Protein AF-A0A257VV46-F1 (afdb_monomer_lite)

pLDDT: mean 80.27, std 19.88, range [32.69, 97.44]

Foldseek 3Di:
DDDPPPPDDPDDDPQCDPVCVVVLQVVLQVVLCVLQVNNLAGEDEDPDPPQLQLLVLDSYQYFYFDPDDDSVLSVLLRSLSSLLSSLNSHPPDPVVLVVPQDPDPLSNLLSSLVVSVVSVLVSCVVPVVNVSSNVSNVVVVCVVVVVVPDCPPDHDRPSVVVSVVSNVVSVVDDPPVPDDDD

Secondary structure (DSSP, 8-state):
---SSS--PPPS-----GGGHHHHHHHHHHHHHHHHT-TT-EEEE-SSTT---GGG--SEEEE---SSS-HHHHHHHHHHHHHHHHHHHHH--HHHHHHHS-SSHHHHHHHHHHHHHHHHHHHHHH-TTHHHHHHHHHHHHHHHTTTTS-TTSSPPPHHHHHHHHHHHHHHS----------

Structure (mmCIF, N/CA/C/O backbone):
data_AF-A0A257VV46-F1
#
_entry.id   AF-A0A257VV46-F1
#
loop_
_atom_site.group_PDB
_atom_site.id
_atom_site.type_symbol
_atom_site.label_atom_id
_atom_site.label_alt_id
_atom_site.label_comp_id
_atom_site.label_asym_id
_atom_site.label_entity_id
_atom_site.label_seq_id
_atom_site.pdbx_PDB_ins_code
_atom_site.Cartn_x
_atom_site.Cartn_y
_atom_site.Cartn_z
_atom_site.occupancy
_atom_site.B_iso_or_equiv
_atom_site.auth_seq_id
_atom_site.auth_comp_id
_atom_site.auth_asym_id
_atom_site.auth_atom_id
_atom_site.pdbx_PDB_model_num
ATOM 1 N N . MET A 1 1 ? -23.968 44.048 25.259 1.00 44.19 1 MET A N 1
ATOM 2 C CA . MET A 1 1 ? -23.880 42.567 25.266 1.00 44.19 1 MET A CA 1
ATOM 3 C C . MET A 1 1 ? -24.172 42.054 23.859 1.00 44.19 1 MET A C 1
ATOM 5 O O . MET A 1 1 ? -24.851 42.768 23.140 1.00 44.19 1 MET A O 1
ATOM 9 N N . LEU A 1 2 ? -23.664 40.868 23.491 1.00 35.91 2 LEU A N 1
ATOM 10 C CA . LEU A 1 2 ? -23.860 40.174 22.199 1.00 35.91 2 LEU A CA 1
ATOM 11 C C . LEU A 1 2 ? -23.557 41.001 20.924 1.00 35.91 2 LEU A C 1
ATOM 13 O O . LEU A 1 2 ? -24.443 41.623 20.354 1.00 35.91 2 LEU A O 1
ATOM 17 N N . SER A 1 3 ? -22.318 40.923 20.418 1.00 44.56 3 SER A N 1
ATOM 18 C CA . SER A 1 3 ? -21.979 41.321 19.033 1.00 44.56 3 SER A CA 1
ATOM 19 C C . SER A 1 3 ? -20.726 40.592 18.501 1.00 44.56 3 SER A C 1
ATOM 21 O O . SER A 1 3 ? -19.793 41.213 18.003 1.00 44.56 3 SER A O 1
ATOM 23 N N . ALA A 1 4 ? -20.637 39.267 18.705 1.00 39.25 4 ALA A N 1
ATOM 24 C CA . ALA A 1 4 ? -19.419 38.493 18.394 1.00 39.25 4 ALA A CA 1
ATOM 25 C C . ALA A 1 4 ? -19.629 36.976 18.141 1.00 39.25 4 ALA A C 1
ATOM 27 O O . ALA A 1 4 ? -18.698 36.197 18.322 1.00 39.25 4 ALA A O 1
ATOM 28 N N . LEU A 1 5 ? -20.838 36.520 17.770 1.00 43.09 5 LEU A N 1
ATOM 29 C CA . LEU A 1 5 ? -21.209 35.086 17.826 1.00 43.09 5 LEU A CA 1
ATOM 30 C C . LEU A 1 5 ? -21.565 34.397 16.488 1.00 43.09 5 LEU A C 1
ATOM 32 O O . LEU A 1 5 ? -22.055 33.273 16.510 1.00 43.09 5 LEU A O 1
ATOM 36 N N . LEU A 1 6 ? -21.312 35.018 15.327 1.00 43.94 6 LEU A N 1
ATOM 37 C CA . LEU A 1 6 ? -21.710 34.461 14.012 1.00 43.94 6 LEU A CA 1
ATOM 38 C C . LEU A 1 6 ? -20.625 34.483 12.912 1.00 43.94 6 LEU A C 1
ATOM 40 O O . LEU A 1 6 ? -20.937 34.337 11.733 1.00 43.94 6 LEU A O 1
ATOM 44 N N . GLN A 1 7 ? -19.344 34.639 13.267 1.00 44.28 7 GLN A N 1
ATOM 45 C CA . GLN A 1 7 ? -18.237 34.700 12.292 1.00 44.28 7 GLN A CA 1
ATOM 46 C C . GLN A 1 7 ? -17.043 33.799 12.655 1.00 44.28 7 GLN A C 1
ATOM 48 O O . GLN A 1 7 ? -15.897 34.232 12.699 1.00 44.28 7 GLN A O 1
ATOM 53 N N . ARG A 1 8 ? -17.309 32.502 12.850 1.00 37.81 8 ARG A N 1
ATOM 54 C CA . ARG A 1 8 ? -16.313 31.441 12.625 1.00 37.81 8 ARG A CA 1
ATOM 55 C C . ARG A 1 8 ? -16.834 30.463 11.577 1.00 37.81 8 ARG A C 1
ATOM 57 O O . ARG A 1 8 ? -17.446 29.451 11.903 1.00 37.81 8 ARG A O 1
ATOM 64 N N . ARG A 1 9 ? -16.583 30.781 10.304 1.00 37.41 9 ARG A N 1
ATOM 65 C CA . ARG A 1 9 ? -16.477 29.739 9.274 1.00 37.41 9 ARG A CA 1
ATOM 66 C C . ARG A 1 9 ? -15.178 28.965 9.557 1.00 37.41 9 ARG A C 1
ATOM 68 O O . ARG A 1 9 ? -14.210 29.614 9.946 1.00 37.41 9 ARG A O 1
ATOM 75 N N . PRO A 1 10 ? -15.126 27.634 9.399 1.00 38.81 10 PRO A N 1
ATOM 76 C CA . PRO A 1 10 ? -13.851 26.927 9.406 1.00 38.81 10 PRO A CA 1
ATOM 77 C C . PRO A 1 10 ? -13.050 27.342 8.165 1.00 38.81 10 PRO A C 1
ATOM 79 O O . PRO A 1 10 ? -13.582 27.318 7.053 1.00 38.81 10 PRO A O 1
ATOM 82 N N . ASP A 1 11 ? -11.794 27.743 8.352 1.00 32.69 11 ASP A N 1
ATOM 83 C CA . ASP A 1 11 ? -10.946 28.198 7.252 1.00 32.69 11 ASP A CA 1
ATOM 84 C C . ASP A 1 11 ? -10.628 27.047 6.289 1.00 32.69 11 ASP A C 1
ATOM 86 O O . ASP A 1 11 ? -10.097 26.000 6.671 1.00 32.69 11 ASP A O 1
ATOM 90 N N . ALA A 1 12 ? -10.965 27.241 5.014 1.00 38.78 12 ALA A N 1
ATOM 91 C CA . ALA A 1 12 ? -10.709 26.258 3.974 1.00 38.78 12 ALA A CA 1
ATOM 92 C C . ALA A 1 12 ? -9.206 26.201 3.663 1.00 38.78 12 ALA A C 1
ATOM 94 O O . ALA A 1 12 ? -8.632 27.163 3.156 1.00 38.78 12 ALA A O 1
ATOM 95 N N . GLY A 1 13 ? -8.580 25.053 3.934 1.00 38.62 13 GLY A N 1
ATOM 96 C CA . GLY A 1 13 ? -7.169 24.819 3.624 1.00 38.62 13 GLY A CA 1
ATOM 97 C C . GLY A 1 13 ? -6.209 25.201 4.752 1.00 38.62 13 GLY A C 1
ATOM 98 O O . GLY A 1 13 ? -5.307 26.016 4.554 1.00 38.62 13 GLY A O 1
ATOM 99 N N . SER A 1 14 ? -6.331 24.549 5.914 1.00 39.47 14 SER A N 1
ATOM 100 C CA . SER A 1 14 ? -5.254 24.524 6.908 1.00 39.47 14 SER A CA 1
ATOM 101 C C . SER A 1 14 ? -3.999 23.891 6.290 1.00 39.47 14 SER A C 1
ATOM 103 O O . SER A 1 14 ? -3.883 22.664 6.213 1.00 39.47 14 SER A O 1
ATOM 105 N N . ARG A 1 15 ? -3.062 24.725 5.824 1.00 43.09 15 ARG A N 1
ATOM 106 C CA . ARG A 1 15 ? -1.736 24.282 5.374 1.00 43.09 15 ARG A CA 1
ATOM 107 C C . ARG A 1 15 ? -1.094 23.450 6.484 1.00 43.09 15 ARG A C 1
ATOM 109 O O . ARG A 1 15 ? -1.005 23.920 7.616 1.00 43.09 15 ARG A O 1
ATOM 116 N N . VAL A 1 16 ? -0.615 22.249 6.161 1.00 47.91 16 VAL A N 1
ATOM 117 C CA . VAL A 1 16 ? 0.183 21.448 7.101 1.00 47.91 16 VAL A CA 1
ATOM 118 C C . VAL A 1 16 ? 1.572 22.076 7.188 1.00 47.91 16 VAL A C 1
ATOM 120 O O . VAL A 1 16 ? 2.489 21.729 6.447 1.00 47.91 16 VAL A O 1
ATOM 123 N N . THR A 1 17 ? 1.691 23.071 8.063 1.00 42.25 17 THR A N 1
ATOM 124 C CA . THR A 1 17 ? 2.965 23.653 8.491 1.00 42.25 17 THR A CA 1
ATOM 125 C C . THR A 1 17 ? 3.785 22.621 9.265 1.00 42.25 17 THR A C 1
ATOM 127 O O . THR A 1 17 ? 3.242 21.633 9.766 1.00 42.25 17 THR A O 1
ATOM 130 N N . ALA A 1 18 ? 5.099 22.842 9.371 1.00 42.44 18 ALA A N 1
ATOM 131 C CA . ALA A 1 18 ? 6.014 21.901 10.019 1.00 42.44 18 ALA A CA 1
ATOM 132 C C . ALA A 1 18 ? 5.607 21.568 11.470 1.00 42.44 18 ALA A C 1
ATOM 134 O O . ALA A 1 18 ? 5.684 20.406 11.865 1.00 42.44 18 ALA A O 1
ATOM 135 N N . ASP A 1 19 ? 5.088 22.551 12.213 1.00 43.31 19 ASP A N 1
ATOM 136 C CA . ASP A 1 19 ? 4.645 22.397 13.608 1.00 43.31 19 ASP A CA 1
ATOM 137 C C . ASP A 1 19 ? 3.499 21.386 13.780 1.00 43.31 19 ASP A C 1
ATOM 139 O O . ASP A 1 19 ? 3.393 20.731 14.812 1.00 43.31 19 ASP A O 1
ATOM 143 N N . ASN A 1 20 ? 2.658 21.211 12.754 1.00 57.00 20 ASN A N 1
ATOM 144 C CA . ASN A 1 20 ? 1.493 20.319 12.787 1.00 57.00 20 ASN A CA 1
ATOM 145 C C . ASN A 1 20 ? 1.823 18.862 12.400 1.00 57.00 20 ASN A C 1
ATOM 147 O O . ASN A 1 20 ? 0.915 18.049 12.210 1.00 57.00 20 ASN A O 1
ATOM 151 N N . ALA A 1 21 ? 3.106 18.506 12.258 1.00 67.50 21 ALA A N 1
ATOM 152 C CA . ALA A 1 21 ? 3.515 17.146 11.912 1.00 67.50 21 ALA A CA 1
ATOM 153 C C . ALA A 1 21 ? 3.074 16.068 12.935 1.00 67.50 21 ALA A C 1
ATOM 155 O O . ALA A 1 21 ? 2.599 15.028 12.476 1.00 67.50 21 ALA A O 1
ATOM 156 N N . PRO A 1 22 ? 3.150 16.271 14.271 1.00 77.38 22 PRO A N 1
ATOM 157 C CA . PRO A 1 22 ? 2.695 15.268 15.241 1.00 77.38 22 PRO A CA 1
ATOM 158 C C . PRO A 1 22 ? 1.181 15.027 15.160 1.00 77.38 22 PRO A C 1
ATOM 160 O O . PRO A 1 22 ? 0.745 13.887 15.017 1.00 77.38 22 PRO A O 1
ATOM 163 N N . ASP A 1 23 ? 0.391 16.105 15.152 1.00 87.50 23 ASP A N 1
ATOM 164 C CA . ASP A 1 23 ? -1.070 16.085 15.000 1.00 87.50 23 ASP A CA 1
ATOM 165 C C . ASP A 1 23 ? -1.527 15.388 13.713 1.00 87.50 23 ASP A C 1
ATOM 167 O O . ASP A 1 23 ? -2.512 14.648 13.711 1.00 87.50 23 ASP A O 1
ATOM 171 N N . PHE A 1 24 ? -0.814 15.615 12.606 1.00 87.44 24 PHE A N 1
ATOM 172 C CA . PHE A 1 24 ? -1.083 14.933 11.344 1.00 87.44 24 PHE A CA 1
ATOM 173 C C . PHE A 1 24 ? -0.861 13.420 11.469 1.00 87.44 24 PHE A C 1
ATOM 175 O O . PHE A 1 24 ? -1.733 12.647 11.077 1.00 87.44 24 PHE A O 1
ATOM 182 N N . LEU A 1 25 ? 0.272 12.991 12.033 1.00 90.31 25 LEU A N 1
ATOM 183 C CA . LEU A 1 25 ? 0.606 11.569 12.170 1.00 90.31 25 LEU A CA 1
ATOM 184 C C . LEU A 1 25 ? -0.341 10.845 13.135 1.00 90.31 25 LEU A C 1
ATOM 186 O O . LEU A 1 25 ? -0.772 9.736 12.826 1.00 90.31 25 LEU A O 1
ATOM 190 N N . ALA A 1 26 ? -0.740 11.488 14.236 1.00 91.69 26 ALA A N 1
ATOM 191 C CA . ALA A 1 26 ? -1.739 10.956 15.163 1.00 91.69 26 ALA A CA 1
ATOM 192 C C . ALA A 1 26 ? -3.081 10.684 14.458 1.00 91.69 26 ALA A C 1
ATOM 194 O O . ALA A 1 26 ? -3.571 9.557 14.481 1.00 91.69 26 ALA A O 1
ATOM 195 N N . ARG A 1 27 ? -3.622 11.668 13.725 1.00 93.44 27 ARG A N 1
ATOM 196 C CA . ARG A 1 27 ? -4.887 11.515 12.975 1.00 93.44 27 ARG A CA 1
ATOM 197 C C . ARG A 1 27 ? -4.788 10.500 11.835 1.00 93.44 27 ARG A C 1
ATOM 199 O O . ARG A 1 27 ? -5.767 9.835 11.509 1.00 93.44 27 ARG A O 1
ATOM 206 N N . GLN A 1 28 ? -3.614 10.363 11.215 1.00 94.44 28 GLN A N 1
ATOM 207 C CA . GLN A 1 28 ? -3.381 9.305 10.231 1.00 94.44 28 GLN A CA 1
ATOM 208 C C . GLN A 1 28 ? -3.307 7.913 10.884 1.00 94.44 28 GLN A C 1
ATOM 210 O O . GLN A 1 28 ? -3.764 6.955 10.265 1.00 94.44 28 GLN A O 1
ATOM 215 N N . ALA A 1 29 ? -2.810 7.789 12.119 1.00 94.69 29 ALA A N 1
ATOM 216 C CA . ALA A 1 29 ? -2.854 6.539 12.877 1.00 94.69 29 ALA A CA 1
ATOM 217 C C . ALA A 1 29 ? -4.289 6.179 13.295 1.00 94.69 29 ALA A C 1
ATOM 219 O O . ALA A 1 29 ? -4.717 5.060 13.040 1.00 94.69 29 ALA A O 1
ATOM 220 N N . GLU A 1 30 ? -5.068 7.130 13.821 1.00 95.81 30 GLU A N 1
ATOM 221 C CA . GLU A 1 30 ? -6.503 6.952 14.114 1.00 95.81 30 GLU A CA 1
ATOM 222 C C . GLU A 1 30 ? -7.279 6.457 12.877 1.00 95.81 30 GLU A C 1
ATOM 224 O O . GLU A 1 30 ? -8.060 5.507 12.954 1.00 95.81 30 GLU A O 1
ATOM 229 N N . LEU A 1 31 ? -7.020 7.057 11.707 1.00 94.00 31 LEU A N 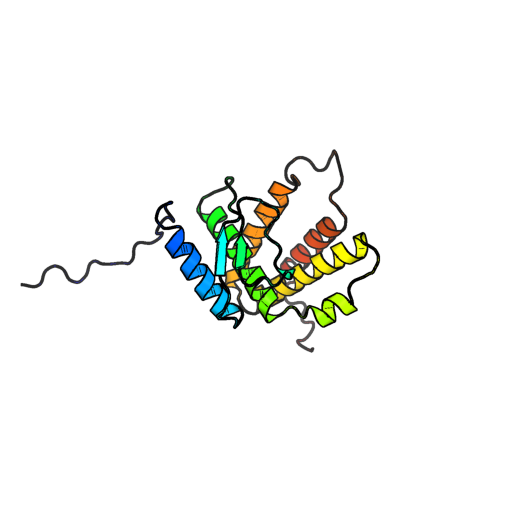1
ATOM 230 C CA . LEU A 1 31 ? -7.611 6.631 10.437 1.00 94.00 31 LEU A CA 1
ATOM 231 C C . LEU A 1 31 ? -7.139 5.231 10.018 1.00 94.00 31 LEU A C 1
ATOM 233 O O . LEU A 1 31 ? -7.963 4.436 9.571 1.00 94.00 31 LEU A O 1
ATOM 237 N N . ALA A 1 32 ? -5.856 4.899 10.188 1.00 95.75 32 ALA A N 1
ATOM 238 C CA . ALA A 1 32 ? -5.335 3.562 9.903 1.00 95.75 32 ALA A CA 1
ATOM 239 C C . ALA A 1 32 ? -5.986 2.497 10.797 1.00 95.75 32 ALA A C 1
ATOM 241 O O . ALA A 1 32 ? -6.417 1.456 10.299 1.00 95.75 32 ALA A O 1
ATOM 242 N N . GLN A 1 33 ? -6.113 2.771 12.097 1.00 97.06 33 GLN A N 1
ATOM 243 C CA . GLN A 1 33 ? -6.763 1.904 13.083 1.00 97.06 33 GLN A CA 1
ATOM 244 C C . GLN A 1 33 ? -8.242 1.682 12.732 1.00 97.06 33 GLN A C 1
ATOM 246 O O . GLN A 1 33 ? -8.702 0.541 12.694 1.00 97.06 33 GLN A O 1
ATOM 251 N N . ALA A 1 34 ? -8.979 2.750 12.406 1.00 95.56 34 ALA A N 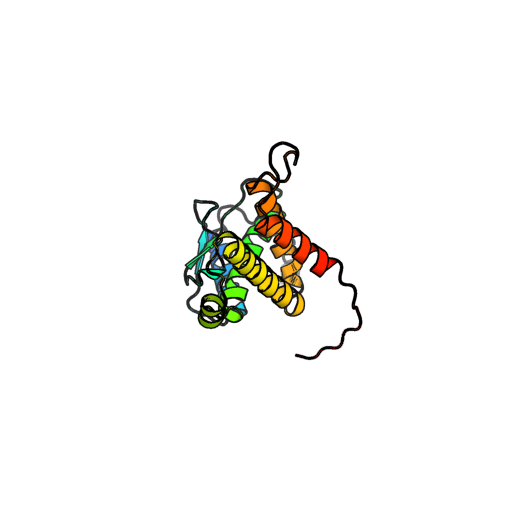1
ATOM 252 C CA . ALA A 1 34 ? -10.393 2.678 12.034 1.00 95.56 34 ALA A CA 1
ATOM 253 C C . ALA A 1 34 ? -10.631 1.980 10.681 1.00 95.56 34 ALA A C 1
ATOM 255 O O . ALA A 1 34 ? -11.580 1.207 10.537 1.00 95.56 34 ALA A O 1
ATOM 256 N N . LEU A 1 35 ? -9.766 2.223 9.689 1.00 93.94 35 LEU A N 1
ATOM 257 C CA . LEU A 1 35 ? -9.839 1.580 8.377 1.00 93.94 35 LEU A CA 1
ATOM 258 C C . LEU A 1 35 ? -9.545 0.080 8.487 1.00 93.94 35 LEU A C 1
ATOM 260 O O . LEU A 1 35 ? -10.316 -0.717 7.951 1.00 93.94 35 LEU A O 1
ATOM 264 N N . SER A 1 36 ? -8.485 -0.296 9.210 1.00 95.38 36 SER A N 1
ATOM 265 C CA . SER A 1 36 ? -8.013 -1.683 9.341 1.00 95.38 36 SER A CA 1
ATOM 266 C C . SER A 1 36 ? -8.788 -2.539 10.353 1.00 95.38 36 SER A C 1
ATOM 268 O O . SER A 1 36 ? -8.936 -3.742 10.151 1.00 95.38 36 SER A O 1
ATOM 270 N N . GLY A 1 37 ? -9.291 -1.935 11.435 1.00 94.75 37 GLY A N 1
ATOM 271 C CA . GLY A 1 37 ? -9.786 -2.641 12.622 1.00 94.75 37 GLY A CA 1
ATOM 272 C C . GLY A 1 37 ? -8.696 -2.999 13.647 1.00 94.75 37 GLY A C 1
ATOM 273 O O . GLY A 1 37 ? -8.962 -3.787 14.554 1.00 94.75 37 GLY A O 1
ATOM 274 N N . LYS A 1 38 ? -7.481 -2.451 13.507 1.00 94.81 38 LYS A N 1
ATOM 275 C CA . LYS A 1 38 ? -6.300 -2.742 14.337 1.00 94.81 38 LYS A CA 1
ATOM 276 C C . LYS A 1 38 ? -5.950 -1.543 15.237 1.00 94.81 38 LYS A C 1
ATOM 278 O O . LYS A 1 38 ? -5.301 -0.615 14.755 1.00 94.81 38 LYS A O 1
ATOM 283 N N . PRO A 1 39 ? -6.372 -1.493 16.517 1.00 94.62 39 PRO A N 1
ATOM 284 C CA . PRO A 1 39 ? -6.086 -0.361 17.412 1.00 94.62 39 PRO A CA 1
ATOM 285 C C . PRO A 1 39 ? -4.595 -0.182 17.753 1.00 94.62 39 PRO A C 1
ATOM 287 O O . PRO A 1 39 ? -4.201 0.869 18.247 1.00 94.62 39 PRO A O 1
ATOM 290 N N . GLU A 1 40 ? -3.759 -1.188 17.504 1.00 94.06 40 GLU A N 1
ATOM 291 C CA . GLU A 1 40 ? -2.324 -1.193 17.796 1.00 94.06 40 GLU A CA 1
ATOM 292 C C . GLU A 1 40 ? -1.455 -0.414 16.788 1.00 94.06 40 GLU A C 1
ATOM 294 O O . GLU A 1 40 ? -0.256 -0.242 17.030 1.00 94.06 40 GLU A O 1
ATOM 299 N N . LEU A 1 41 ? -2.029 0.048 15.667 1.00 94.81 41 LEU A N 1
ATOM 300 C CA . LEU A 1 41 ? -1.269 0.686 14.588 1.00 94.81 41 LEU A CA 1
ATOM 301 C C . LEU A 1 41 ? -0.794 2.100 14.937 1.00 94.81 41 LEU A C 1
ATOM 303 O O . LEU A 1 41 ? -1.538 2.911 15.492 1.00 94.81 41 LEU A O 1
ATOM 307 N N . LYS A 1 42 ? 0.433 2.419 14.522 1.00 94.25 42 LYS A N 1
ATOM 308 C CA . LYS A 1 42 ? 1.045 3.753 14.609 1.00 94.25 42 LYS A CA 1
ATOM 309 C C . LYS A 1 42 ? 1.549 4.188 13.239 1.00 94.25 42 LYS A C 1
ATOM 311 O O . LYS A 1 42 ? 1.770 3.352 12.370 1.00 94.25 42 LYS A O 1
ATOM 316 N N . VAL A 1 43 ? 1.755 5.490 13.051 1.00 92.81 43 VAL A N 1
ATOM 317 C CA . VAL A 1 43 ? 2.297 6.058 11.808 1.00 92.81 43 VAL A CA 1
ATOM 318 C C . VAL A 1 43 ? 3.518 6.911 12.132 1.00 92.81 43 VAL A C 1
ATOM 320 O O . VAL A 1 43 ? 3.432 7.862 12.908 1.00 92.81 43 VAL A O 1
ATOM 323 N N . HIS A 1 44 ? 4.652 6.578 11.521 1.00 90.31 44 HIS A N 1
ATOM 324 C CA . HIS A 1 44 ? 5.937 7.246 11.710 1.00 90.31 44 HIS A CA 1
ATOM 325 C C . HIS A 1 44 ? 6.507 7.683 10.358 1.00 90.31 44 HIS A C 1
ATOM 327 O O . HIS A 1 44 ? 6.361 6.975 9.363 1.00 90.31 44 HIS A O 1
ATOM 333 N N . VAL A 1 45 ? 7.172 8.841 10.307 1.00 86.94 45 VAL A N 1
ATOM 334 C CA . VAL A 1 45 ? 7.883 9.263 9.090 1.00 86.94 45 VAL A CA 1
ATOM 335 C C . VAL A 1 45 ? 9.250 8.590 9.064 1.00 86.94 45 VAL A C 1
ATOM 337 O O . VAL A 1 45 ? 10.085 8.862 9.926 1.00 86.94 45 VAL A O 1
ATOM 340 N N . GLY A 1 46 ? 9.455 7.719 8.080 1.00 76.75 46 GLY A N 1
ATOM 341 C CA . GLY A 1 46 ? 10.733 7.077 7.803 1.00 76.75 46 GLY A CA 1
ATOM 342 C C . GLY A 1 46 ? 11.751 8.069 7.244 1.00 76.75 46 GLY A C 1
ATOM 343 O O . GLY A 1 46 ? 11.393 9.014 6.535 1.00 76.75 46 GLY A O 1
ATOM 344 N N . LEU A 1 47 ? 13.033 7.856 7.550 1.00 68.69 47 LEU A N 1
ATOM 345 C CA . LEU A 1 47 ? 14.124 8.663 6.984 1.00 68.69 47 LEU A CA 1
ATOM 346 C C . LEU A 1 47 ? 14.510 8.201 5.570 1.00 68.69 47 LEU A C 1
ATOM 348 O O . LEU A 1 47 ? 15.102 8.974 4.820 1.00 68.69 47 LEU A O 1
ATOM 352 N N . ASN A 1 48 ? 14.161 6.964 5.199 1.00 63.91 48 ASN A N 1
ATOM 353 C CA . ASN A 1 48 ? 14.533 6.345 3.930 1.00 63.91 48 ASN A CA 1
ATOM 354 C C . ASN A 1 48 ? 13.301 6.050 3.062 1.00 63.91 48 ASN A C 1
ATOM 356 O O . ASN A 1 48 ? 12.252 5.644 3.554 1.00 63.91 48 ASN A O 1
ATOM 360 N N . HIS A 1 49 ? 13.461 6.144 1.742 1.00 60.38 49 HIS A N 1
ATOM 361 C CA . HIS A 1 49 ? 12.420 5.804 0.759 1.00 60.38 49 HIS A CA 1
ATOM 362 C C . HIS A 1 49 ? 12.117 4.292 0.653 1.00 60.38 49 HIS A C 1
ATOM 364 O O . HIS A 1 49 ? 11.246 3.891 -0.113 1.00 60.38 49 HIS A O 1
ATOM 370 N N . VAL A 1 50 ? 12.864 3.440 1.364 1.00 59.03 50 VAL A N 1
ATOM 371 C CA . VAL A 1 50 ? 12.783 1.964 1.292 1.00 59.03 50 VAL A CA 1
ATOM 372 C C . VAL A 1 50 ? 11.664 1.400 2.184 1.00 59.03 50 VAL A C 1
ATOM 374 O O . VAL A 1 50 ? 11.301 0.234 2.072 1.00 59.03 50 VAL A O 1
ATOM 377 N N . GLU A 1 51 ? 11.111 2.213 3.084 1.00 66.44 51 GLU A N 1
ATOM 378 C CA . GLU A 1 51 ? 10.305 1.741 4.220 1.00 66.44 51 GLU A CA 1
ATOM 379 C C . GLU A 1 51 ? 8.792 1.600 3.919 1.00 66.44 51 GLU A C 1
ATOM 381 O O . GLU A 1 51 ? 8.060 1.041 4.735 1.00 66.44 51 GLU A O 1
ATOM 386 N N . ASP A 1 52 ? 8.327 2.022 2.734 1.00 79.75 52 ASP A N 1
ATOM 387 C CA . ASP A 1 52 ? 6.922 1.948 2.278 1.00 79.75 52 ASP A CA 1
ATOM 388 C C . ASP A 1 52 ? 6.510 0.536 1.790 1.00 79.75 52 ASP A C 1
ATOM 390 O O . ASP A 1 52 ? 6.121 0.315 0.637 1.00 79.75 52 ASP A O 1
ATOM 394 N N . ASP A 1 53 ? 6.595 -0.445 2.691 1.00 88.38 53 ASP A N 1
ATOM 395 C CA . ASP A 1 53 ? 6.231 -1.844 2.442 1.00 88.38 53 ASP A CA 1
ATOM 396 C C . ASP A 1 53 ? 4.918 -2.249 3.152 1.00 88.38 53 ASP A C 1
ATOM 398 O O . ASP A 1 53 ? 4.949 -2.755 4.284 1.00 88.38 53 ASP A O 1
ATOM 402 N N . PRO A 1 54 ? 3.747 -2.074 2.505 1.00 91.56 54 PRO A N 1
ATOM 403 C CA . PRO A 1 54 ? 2.449 -2.336 3.123 1.00 91.56 54 PRO A CA 1
ATOM 404 C C . PRO A 1 54 ? 2.186 -3.825 3.390 1.00 91.56 54 PRO A C 1
ATOM 406 O O . PRO A 1 54 ? 1.369 -4.133 4.251 1.00 91.56 54 PRO A O 1
ATOM 409 N N . LEU A 1 55 ? 2.870 -4.754 2.704 1.00 93.94 55 LEU A N 1
ATOM 410 C CA . LEU A 1 55 ? 2.669 -6.197 2.917 1.00 93.94 55 LEU A CA 1
ATOM 411 C C . LEU A 1 55 ? 3.425 -6.730 4.142 1.00 93.94 55 LEU A C 1
ATOM 413 O O . LEU A 1 55 ? 3.150 -7.836 4.596 1.00 93.94 55 LEU A O 1
ATOM 417 N N . SER A 1 56 ? 4.333 -5.942 4.726 1.00 90.94 56 SER A N 1
ATOM 418 C CA . SER A 1 56 ? 5.067 -6.348 5.932 1.00 90.94 56 SER A CA 1
ATOM 419 C C . SER A 1 56 ? 4.225 -6.450 7.207 1.00 90.94 56 SER A C 1
ATOM 421 O O . SER A 1 56 ? 4.728 -6.955 8.209 1.00 90.94 56 SER A O 1
ATOM 423 N N . LEU A 1 57 ? 2.986 -5.938 7.190 1.00 91.12 57 LEU A N 1
ATOM 424 C CA . LEU A 1 57 ? 2.033 -5.920 8.312 1.00 91.12 57 LEU A CA 1
ATOM 425 C C . LEU A 1 57 ? 2.645 -5.520 9.672 1.00 91.12 57 LEU A C 1
ATOM 427 O O . LEU A 1 57 ? 2.242 -6.005 10.729 1.00 91.12 57 LEU A O 1
ATOM 431 N N . ARG A 1 58 ? 3.614 -4.598 9.662 1.00 90.06 58 ARG A N 1
ATOM 432 C CA . ARG A 1 58 ? 4.183 -4.010 10.882 1.00 90.06 58 ARG A CA 1
ATOM 433 C C . ARG A 1 58 ? 3.148 -3.125 11.580 1.00 90.06 58 ARG A C 1
ATOM 435 O O . ARG A 1 58 ? 2.391 -2.415 10.917 1.00 90.06 58 ARG A O 1
ATOM 442 N N . ASN A 1 59 ? 3.136 -3.142 12.916 1.00 92.88 59 ASN A N 1
ATOM 443 C CA . ASN A 1 59 ? 2.265 -2.265 13.712 1.00 92.88 59 ASN A CA 1
ATOM 444 C C . ASN A 1 59 ? 2.652 -0.790 13.536 1.00 92.88 59 ASN A C 1
ATOM 446 O O . ASN A 1 59 ? 1.796 0.088 13.473 1.00 92.88 59 ASN A O 1
ATOM 450 N N . ASP A 1 60 ? 3.953 -0.523 13.440 1.00 91.75 60 ASP A N 1
ATOM 451 C CA . ASP A 1 60 ? 4.492 0.797 13.148 1.00 91.75 60 ASP A CA 1
ATOM 452 C C . ASP A 1 60 ? 4.573 0.962 11.620 1.00 91.75 60 ASP A C 1
ATOM 454 O O . ASP A 1 60 ? 5.487 0.452 10.969 1.00 91.75 60 ASP A O 1
ATOM 458 N N . ILE A 1 61 ? 3.578 1.641 11.039 1.00 91.88 61 ILE A N 1
ATOM 459 C CA . ILE A 1 61 ? 3.536 1.986 9.615 1.00 91.88 61 ILE A CA 1
ATOM 460 C C . ILE A 1 61 ? 4.562 3.093 9.370 1.00 91.88 61 ILE A C 1
ATOM 462 O O . ILE A 1 61 ? 4.423 4.212 9.871 1.00 91.88 61 ILE A O 1
ATOM 466 N N . LEU A 1 62 ? 5.582 2.778 8.578 1.00 90.69 62 LEU A N 1
ATOM 467 C CA . LEU A 1 62 ? 6.612 3.721 8.162 1.00 90.69 62 LEU A CA 1
ATOM 468 C C . LEU A 1 62 ? 6.193 4.364 6.835 1.00 90.69 62 LEU A C 1
ATOM 470 O O . LEU A 1 62 ? 5.855 3.659 5.887 1.00 90.69 62 LEU A O 1
ATOM 474 N N . ILE A 1 63 ? 6.189 5.697 6.774 1.00 90.12 63 ILE A N 1
ATOM 475 C CA . ILE A 1 63 ? 5.858 6.454 5.558 1.00 90.12 63 ILE A CA 1
ATOM 476 C C . ILE A 1 63 ? 6.977 7.427 5.193 1.00 90.12 63 ILE A C 1
ATOM 478 O O . ILE A 1 63 ? 7.496 8.153 6.038 1.00 90.12 63 ILE A O 1
ATOM 482 N N . PHE A 1 64 ? 7.334 7.476 3.918 1.00 87.81 64 PHE A N 1
ATOM 483 C CA . PHE A 1 64 ? 8.302 8.419 3.372 1.00 87.81 64 PHE A CA 1
ATOM 484 C C . PHE A 1 64 ? 7.627 9.757 3.025 1.00 87.81 64 PHE A C 1
ATOM 486 O O . PHE A 1 64 ? 6.465 9.805 2.616 1.00 87.81 64 PHE A O 1
ATOM 493 N N . ARG A 1 65 ? 8.359 10.871 3.160 1.00 86.06 65 ARG A N 1
ATOM 494 C CA . ARG A 1 65 ? 7.926 12.191 2.678 1.00 86.06 65 ARG A CA 1
ATOM 495 C C . ARG A 1 65 ? 8.775 12.614 1.482 1.00 86.06 65 ARG A C 1
ATOM 497 O O . ARG A 1 65 ? 9.917 13.025 1.668 1.00 86.06 65 ARG A O 1
ATOM 504 N N . SER 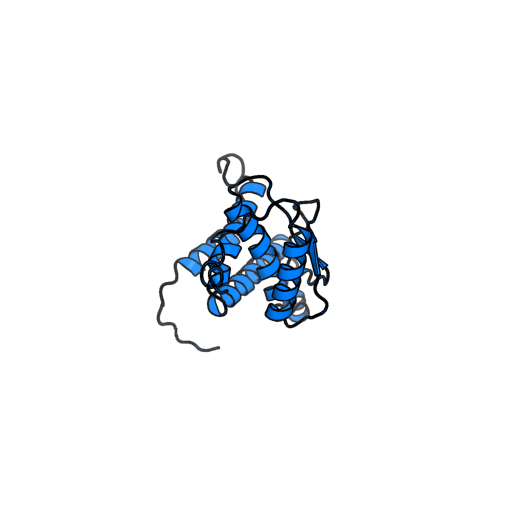A 1 66 ? 8.174 12.627 0.292 1.00 82.75 66 SER A N 1
ATOM 505 C CA . SER A 1 66 ? 8.749 13.324 -0.866 1.00 82.75 66 SER A CA 1
ATOM 506 C C . SER A 1 66 ? 9.060 14.788 -0.534 1.00 82.75 66 SER A C 1
ATOM 508 O O . SER A 1 66 ? 8.207 15.504 -0.004 1.00 82.75 66 SER A O 1
ATOM 510 N N . SER A 1 67 ? 10.269 15.231 -0.880 1.00 77.75 67 SER A N 1
ATOM 511 C CA . SER A 1 67 ? 10.659 16.644 -0.940 1.00 77.75 67 SER A CA 1
ATOM 512 C C . SER A 1 67 ? 10.305 17.303 -2.281 1.00 77.75 67 SER A C 1
ATOM 514 O O . SER A 1 67 ? 10.396 18.523 -2.394 1.00 77.75 67 SER A O 1
ATOM 516 N N . GLU A 1 68 ? 9.902 16.518 -3.285 1.00 73.38 68 GLU A N 1
ATOM 517 C CA . GLU A 1 68 ? 9.475 16.988 -4.606 1.00 73.38 68 GLU A CA 1
ATOM 518 C C . GLU A 1 68 ? 7.938 17.021 -4.727 1.00 73.38 68 GLU A C 1
ATOM 520 O O . GLU A 1 68 ? 7.240 16.134 -4.222 1.00 73.38 68 GLU A O 1
ATOM 525 N N . GLY A 1 69 ? 7.423 18.019 -5.455 1.00 74.31 69 GLY A N 1
ATOM 526 C CA . GLY A 1 69 ? 5.998 18.199 -5.760 1.00 74.31 69 GLY A CA 1
ATOM 527 C C . GLY A 1 69 ? 5.280 19.248 -4.902 1.00 74.31 69 GLY A C 1
ATOM 528 O O . GLY A 1 69 ? 5.820 19.780 -3.934 1.00 74.31 69 GLY A O 1
ATOM 529 N N . GLU A 1 70 ? 4.035 19.557 -5.273 1.00 84.69 70 GLU A N 1
ATOM 530 C CA . GLU A 1 70 ? 3.202 20.527 -4.550 1.00 84.69 70 GLU A CA 1
ATOM 531 C C . GLU A 1 70 ? 2.828 20.034 -3.137 1.00 84.69 70 GLU A C 1
ATOM 533 O O . GLU A 1 70 ? 2.584 18.834 -2.955 1.00 84.69 70 GLU A O 1
ATOM 538 N N . PRO A 1 71 ? 2.677 20.922 -2.129 1.00 85.44 71 PRO A N 1
ATOM 539 C CA . PRO A 1 71 ? 2.390 20.515 -0.750 1.00 85.44 71 PRO A CA 1
ATOM 540 C C . PRO A 1 71 ? 1.128 19.656 -0.593 1.00 85.44 71 PRO A C 1
ATOM 542 O O . PRO A 1 71 ? 1.091 18.758 0.247 1.00 85.44 71 PRO A O 1
ATOM 545 N N . GLU A 1 72 ? 0.094 19.881 -1.411 1.00 86.62 72 GLU A N 1
ATOM 546 C CA . GLU A 1 72 ? -1.103 19.034 -1.391 1.00 86.62 72 GLU A CA 1
ATOM 547 C C . GLU A 1 72 ? -0.829 17.630 -1.958 1.00 86.62 72 GLU A C 1
ATOM 549 O O . GLU A 1 72 ? -1.318 16.637 -1.419 1.00 86.62 72 GLU A O 1
ATOM 554 N N . GLN A 1 73 ? -0.005 17.518 -3.004 1.00 87.00 73 GLN A N 1
ATOM 555 C CA . GLN A 1 73 ? 0.391 16.232 -3.578 1.00 87.00 73 GLN A CA 1
ATOM 556 C C . GLN A 1 73 ? 1.249 15.430 -2.592 1.00 87.00 73 GLN A C 1
ATOM 558 O O . GLN A 1 73 ? 1.000 14.239 -2.412 1.00 87.00 73 GLN A O 1
ATOM 563 N N . ALA A 1 74 ? 2.172 16.084 -1.879 1.00 87.75 74 ALA A N 1
ATOM 564 C CA . ALA A 1 74 ? 2.944 15.461 -0.803 1.00 87.75 74 ALA A CA 1
ATOM 565 C C . ALA A 1 74 ? 2.041 14.929 0.332 1.00 87.75 74 ALA A C 1
ATOM 567 O O . ALA A 1 74 ? 2.253 13.8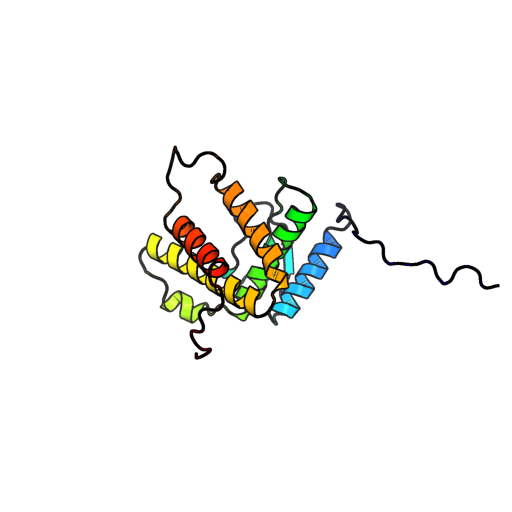21 0.825 1.00 87.75 74 ALA A O 1
ATOM 568 N N . LEU A 1 75 ? 0.984 15.662 0.708 1.00 90.38 75 LEU A N 1
ATOM 569 C CA . LEU A 1 75 ? 0.001 15.202 1.702 1.00 90.38 75 LEU A CA 1
ATOM 570 C C . LEU A 1 75 ? -0.856 14.029 1.202 1.00 90.38 75 LEU A C 1
ATOM 572 O O . LEU A 1 75 ? -1.096 13.088 1.959 1.00 90.38 75 LEU A O 1
ATOM 576 N N . ARG A 1 76 ? -1.291 14.047 -0.064 1.00 92.19 76 ARG A N 1
ATOM 577 C CA . ARG A 1 76 ? -2.004 12.920 -0.695 1.00 92.19 76 ARG A CA 1
ATOM 578 C C . ARG A 1 76 ? -1.111 11.673 -0.793 1.00 92.19 76 ARG A C 1
ATOM 580 O O . ARG A 1 76 ? -1.590 10.574 -0.540 1.00 92.19 76 ARG A O 1
ATOM 587 N N . HIS A 1 77 ? 0.182 11.838 -1.079 1.00 92.44 77 HIS A N 1
ATOM 588 C CA . HIS A 1 77 ? 1.183 10.763 -1.098 1.00 92.44 77 HIS A CA 1
ATOM 589 C C . HIS A 1 77 ? 1.430 10.163 0.299 1.00 92.44 77 HIS A C 1
ATOM 591 O O . HIS A 1 77 ? 1.424 8.942 0.447 1.00 92.44 77 HIS A O 1
ATOM 597 N N . LEU A 1 78 ? 1.585 10.995 1.337 1.00 92.88 78 LEU A N 1
ATOM 598 C CA . LEU A 1 78 ? 1.681 10.535 2.732 1.00 92.88 78 LEU A CA 1
ATOM 599 C C . LEU A 1 78 ? 0.438 9.736 3.147 1.00 92.88 78 LEU A C 1
ATOM 601 O O . LEU A 1 78 ? 0.559 8.683 3.766 1.00 92.88 78 LEU A O 1
ATOM 605 N N . ARG A 1 79 ? -0.755 10.199 2.754 1.00 94.06 79 ARG A N 1
ATOM 606 C CA . ARG A 1 79 ? -2.008 9.465 2.974 1.00 94.06 79 ARG A CA 1
ATOM 607 C C . ARG A 1 79 ? -2.038 8.135 2.238 1.00 94.06 79 ARG A C 1
ATOM 609 O O . ARG A 1 79 ? -2.253 7.121 2.881 1.00 94.06 79 ARG A O 1
ATOM 616 N N . GLY A 1 80 ? -1.721 8.110 0.943 1.00 94.69 80 GLY A N 1
ATOM 617 C CA . GLY A 1 80 ? -1.775 6.891 0.129 1.00 94.69 80 GLY A CA 1
ATOM 618 C C . GLY A 1 80 ? -0.858 5.768 0.627 1.00 94.69 80 GLY A C 1
ATOM 619 O O . GLY A 1 80 ? -1.141 4.594 0.392 1.00 94.69 80 GLY A O 1
ATOM 620 N N . GLN A 1 81 ? 0.217 6.108 1.345 1.00 95.25 81 GLN A N 1
ATOM 621 C CA . GLN A 1 81 ? 1.051 5.130 2.046 1.00 95.25 81 GLN A CA 1
ATOM 622 C C . GLN A 1 81 ? 0.306 4.491 3.226 1.00 95.25 81 GLN A C 1
ATOM 624 O O . GLN A 1 81 ? 0.152 3.270 3.259 1.00 95.25 81 GLN A O 1
ATOM 629 N N . VAL A 1 82 ? -0.230 5.317 4.133 1.00 95.56 82 VAL A N 1
ATOM 630 C CA . VAL A 1 82 ? -1.032 4.874 5.289 1.00 95.56 82 VAL A CA 1
ATOM 631 C C . VAL A 1 82 ? -2.282 4.106 4.854 1.00 95.56 82 VAL A C 1
ATOM 633 O O . VAL A 1 82 ? -2.572 3.048 5.405 1.00 95.56 82 VAL A O 1
ATOM 636 N N . ASP A 1 83 ? -2.995 4.613 3.849 1.00 96.12 83 ASP A N 1
ATOM 637 C CA . ASP A 1 83 ? -4.242 4.047 3.341 1.00 96.12 83 ASP A CA 1
ATOM 638 C C . ASP A 1 83 ? -4.026 2.606 2.840 1.00 96.12 83 ASP A C 1
ATOM 640 O O . ASP A 1 83 ? -4.748 1.696 3.246 1.00 96.12 83 ASP A O 1
ATOM 644 N N . LEU A 1 84 ? -2.995 2.364 2.014 1.00 96.62 84 LEU A N 1
ATOM 645 C CA . LEU A 1 84 ? -2.697 1.021 1.498 1.00 96.62 84 LEU A CA 1
ATOM 646 C C . LEU A 1 84 ? -2.139 0.078 2.577 1.00 96.62 84 LEU A C 1
ATOM 648 O O . LEU A 1 84 ? -2.473 -1.104 2.572 1.00 96.62 84 LEU A O 1
ATOM 652 N N . ALA A 1 85 ? -1.349 0.579 3.531 1.00 96.56 85 ALA A N 1
ATOM 653 C CA . ALA A 1 85 ? -0.890 -0.222 4.668 1.00 96.56 85 ALA A CA 1
ATOM 654 C C . ALA A 1 85 ? -2.058 -0.655 5.580 1.00 96.56 85 ALA A C 1
ATOM 656 O O . ALA A 1 85 ? -2.121 -1.806 6.012 1.00 96.56 85 ALA A O 1
ATOM 657 N N . ALA A 1 86 ? -3.032 0.227 5.820 1.00 96.75 86 ALA A N 1
ATOM 658 C CA . ALA A 1 86 ? -4.239 -0.092 6.581 1.00 96.75 86 ALA A CA 1
ATOM 659 C C . ALA A 1 86 ? -5.196 -1.037 5.824 1.00 96.75 86 ALA A C 1
ATOM 661 O O . ALA A 1 86 ? -5.843 -1.880 6.448 1.00 96.75 86 ALA A O 1
ATOM 662 N N . LEU A 1 87 ? -5.262 -0.945 4.488 1.00 97.00 87 LEU A N 1
ATOM 663 C CA . LEU A 1 87 ? -5.962 -1.923 3.646 1.00 97.00 87 LEU A CA 1
ATOM 664 C C . LEU A 1 87 ? -5.288 -3.302 3.699 1.00 97.00 87 LEU A C 1
ATOM 666 O O . LEU A 1 87 ? -5.987 -4.306 3.835 1.00 97.00 87 LEU A O 1
ATOM 670 N N . ALA A 1 88 ? -3.952 -3.364 3.651 1.00 97.44 88 ALA A N 1
ATOM 671 C CA . ALA A 1 88 ? -3.205 -4.612 3.799 1.00 97.44 88 ALA A CA 1
ATOM 672 C C . ALA A 1 88 ? -3.507 -5.282 5.149 1.00 97.44 88 ALA A C 1
ATOM 674 O O . ALA A 1 88 ? -3.959 -6.422 5.168 1.00 97.44 88 ALA A O 1
ATOM 675 N N . HIS A 1 89 ? -3.416 -4.545 6.263 1.00 97.19 89 HIS A N 1
ATOM 676 C CA . HIS A 1 89 ? -3.749 -5.023 7.622 1.00 97.19 89 HIS A CA 1
ATOM 677 C C . HIS A 1 89 ? -5.164 -5.606 7.806 1.00 97.19 89 HIS A C 1
ATOM 679 O O . HIS A 1 89 ? -5.435 -6.235 8.832 1.00 97.19 89 HIS A O 1
ATOM 685 N N . LYS A 1 90 ? -6.065 -5.406 6.836 1.00 96.38 90 LYS A N 1
ATOM 686 C CA . LYS A 1 90 ? -7.458 -5.875 6.857 1.00 96.38 90 LYS A CA 1
ATOM 687 C C . LYS A 1 90 ? -7.794 -6.932 5.813 1.00 96.38 90 LYS A C 1
ATOM 689 O O . LYS A 1 90 ? -8.633 -7.790 6.073 1.00 96.38 90 LYS A O 1
ATOM 694 N N . TYR A 1 91 ? -7.203 -6.825 4.626 1.00 96.75 91 TYR A N 1
ATOM 695 C CA . TYR A 1 91 ? -7.601 -7.594 3.446 1.00 96.75 91 TYR A CA 1
ATOM 696 C C . TYR A 1 91 ? -6.474 -8.462 2.866 1.00 96.75 91 TYR A C 1
ATOM 698 O O . TYR A 1 91 ? -6.726 -9.183 1.898 1.00 96.75 91 TYR A O 1
ATOM 706 N N . HIS A 1 92 ? -5.260 -8.410 3.424 1.00 97.38 92 HIS A N 1
ATOM 707 C CA . HIS A 1 92 ? -4.156 -9.313 3.098 1.00 97.38 92 HIS A CA 1
ATOM 708 C C . HIS A 1 92 ? -4.159 -10.523 4.042 1.00 97.38 92 HIS A C 1
ATOM 710 O O . HIS A 1 92 ? -4.117 -10.363 5.261 1.00 97.38 92 HIS A O 1
ATOM 716 N N . ASP A 1 93 ? -4.161 -11.733 3.483 1.00 96.56 93 ASP A N 1
ATOM 717 C CA . ASP A 1 93 ? -3.886 -12.964 4.229 1.00 96.56 93 ASP A CA 1
ATOM 718 C C . ASP A 1 93 ? -2.451 -13.411 3.933 1.00 96.56 93 ASP A C 1
ATOM 720 O O . ASP A 1 93 ? -2.172 -14.013 2.894 1.00 96.56 93 ASP A O 1
ATOM 724 N N . THR A 1 94 ? -1.541 -13.133 4.867 1.00 95.75 94 THR A N 1
ATOM 725 C CA . THR A 1 94 ? -0.123 -13.492 4.753 1.00 95.75 94 THR A CA 1
ATOM 726 C C . THR A 1 94 ? 0.104 -15.003 4.655 1.00 95.75 94 THR A C 1
ATOM 728 O O . THR A 1 94 ? 1.055 -15.421 3.996 1.00 95.75 94 THR A O 1
ATOM 731 N N . GLN A 1 95 ? -0.748 -15.843 5.259 1.00 96.50 95 GLN A N 1
ATOM 732 C CA . GLN A 1 95 ? -0.599 -17.299 5.190 1.00 96.50 95 GLN A CA 1
ATOM 733 C C . GLN A 1 95 ? -0.974 -17.814 3.797 1.00 96.50 95 GLN A C 1
ATOM 735 O O . GLN A 1 95 ? -0.198 -18.554 3.187 1.00 96.50 95 GLN A O 1
ATOM 740 N N . THR A 1 96 ? -2.127 -17.396 3.269 1.00 97.00 96 THR A N 1
ATOM 741 C CA . THR A 1 96 ? -2.546 -17.751 1.903 1.00 97.00 96 THR A CA 1
ATOM 742 C C . THR A 1 96 ? -1.583 -17.175 0.866 1.00 97.00 96 THR A C 1
ATOM 744 O O . THR A 1 96 ? -1.155 -17.897 -0.035 1.00 97.00 96 THR A O 1
ATOM 747 N N . HIS A 1 97 ? -1.165 -15.916 1.026 1.00 97.00 97 HIS A N 1
ATOM 748 C CA . HIS A 1 97 ? -0.199 -15.268 0.141 1.00 97.00 97 HIS A CA 1
ATOM 749 C C . HIS A 1 97 ? 1.147 -16.005 0.137 1.00 97.00 97 HIS A C 1
ATOM 751 O O . HIS A 1 97 ? 1.615 -16.397 -0.927 1.00 97.00 97 HIS A O 1
ATOM 757 N N . HIS A 1 98 ? 1.739 -16.300 1.301 1.00 96.44 98 HIS A N 1
ATOM 758 C CA . HIS A 1 98 ? 2.997 -17.056 1.381 1.00 96.44 98 HIS A CA 1
ATOM 759 C C . HIS A 1 98 ? 2.865 -18.485 0.823 1.00 96.44 98 HIS A C 1
ATOM 761 O O . HIS A 1 98 ? 3.818 -19.009 0.249 1.00 96.44 98 HIS A O 1
ATOM 767 N N . HIS A 1 99 ? 1.712 -19.143 0.971 1.00 97.19 99 HIS A N 1
ATOM 768 C CA . HIS A 1 99 ? 1.488 -20.470 0.387 1.00 97.19 99 HIS A CA 1
ATOM 769 C C . HIS A 1 99 ? 1.390 -20.431 -1.151 1.00 97.19 99 HIS A C 1
ATOM 771 O O . HIS A 1 99 ? 1.766 -21.394 -1.817 1.00 97.19 99 HIS A O 1
ATOM 777 N N . GLN A 1 100 ? 0.874 -19.339 -1.721 1.00 96.81 100 GLN A N 1
ATOM 778 C CA . GLN A 1 100 ? 0.706 -19.168 -3.170 1.00 96.81 100 GLN A CA 1
ATOM 779 C C . GLN A 1 100 ? 1.905 -18.490 -3.858 1.00 96.81 100 GLN A C 1
ATOM 781 O O . GLN A 1 100 ? 2.073 -18.656 -5.067 1.00 96.81 100 GLN A O 1
ATOM 786 N N . ARG A 1 101 ? 2.746 -17.759 -3.110 1.00 97.38 101 ARG A N 1
ATOM 787 C CA . ARG A 1 101 ? 3.894 -17.003 -3.632 1.00 97.38 101 ARG A CA 1
ATOM 788 C C . ARG A 1 101 ? 4.858 -17.923 -4.407 1.00 97.38 101 ARG A C 1
ATOM 790 O O . ARG A 1 101 ? 5.326 -18.922 -3.851 1.00 97.38 101 ARG A O 1
ATOM 797 N N . PRO A 1 102 ? 5.188 -17.604 -5.674 1.00 97.31 102 PRO A N 1
ATOM 798 C CA . PRO A 1 102 ? 6.161 -18.359 -6.459 1.00 97.31 102 PRO A CA 1
ATOM 799 C C . PRO A 1 102 ? 7.536 -18.505 -5.788 1.00 97.31 102 PRO A C 1
ATOM 801 O O . PRO A 1 102 ? 7.945 -17.689 -4.965 1.00 97.31 102 PRO A O 1
ATOM 804 N N . ARG A 1 103 ? 8.276 -19.553 -6.179 1.00 96.12 103 ARG A N 1
ATOM 805 C CA . ARG A 1 103 ? 9.672 -19.776 -5.747 1.00 96.12 103 ARG A CA 1
ATOM 806 C C . ARG A 1 103 ? 10.708 -19.043 -6.601 1.00 96.12 103 ARG A C 1
ATOM 808 O O . ARG A 1 103 ? 11.824 -18.841 -6.136 1.00 96.12 103 ARG A O 1
ATOM 815 N N . ASP A 1 104 ? 10.364 -18.709 -7.843 1.00 97.00 104 ASP A N 1
ATOM 816 C CA . ASP A 1 104 ? 11.192 -17.842 -8.682 1.00 97.00 104 ASP A CA 1
ATOM 817 C C . ASP A 1 104 ? 11.073 -16.395 -8.193 1.00 97.00 104 ASP A C 1
ATOM 819 O O . ASP A 1 104 ? 9.964 -15.938 -7.919 1.00 97.00 104 ASP A O 1
ATOM 823 N N . ALA A 1 105 ? 12.201 -15.688 -8.088 1.00 94.38 105 ALA A N 1
ATOM 824 C CA . ALA A 1 105 ? 12.238 -14.341 -7.522 1.00 94.38 105 ALA A CA 1
ATOM 825 C C . ALA A 1 105 ? 11.385 -13.358 -8.337 1.00 94.38 105 ALA A C 1
ATOM 827 O O . ALA A 1 105 ? 10.492 -12.724 -7.785 1.00 94.38 105 ALA A O 1
ATOM 828 N N . THR A 1 106 ? 11.570 -13.318 -9.661 1.00 93.31 106 THR A N 1
ATOM 829 C CA . THR A 1 106 ? 10.840 -12.396 -10.547 1.00 93.31 106 THR A CA 1
ATOM 830 C C . THR A 1 106 ? 9.339 -12.667 -10.515 1.00 93.31 106 THR A C 1
ATOM 832 O O . THR A 1 106 ? 8.538 -11.744 -10.389 1.00 93.31 106 THR A O 1
ATOM 835 N N . ALA A 1 107 ? 8.936 -13.938 -10.591 1.00 94.62 107 ALA A N 1
ATOM 836 C CA . ALA A 1 107 ? 7.532 -14.329 -10.503 1.00 94.62 107 ALA A CA 1
ATOM 837 C C . ALA A 1 107 ? 6.913 -13.985 -9.137 1.00 94.62 107 ALA A C 1
ATOM 839 O O . ALA A 1 107 ? 5.725 -13.673 -9.061 1.00 94.62 107 ALA A O 1
ATOM 840 N N . ALA A 1 108 ? 7.705 -14.023 -8.066 1.00 95.62 108 ALA A N 1
ATOM 841 C CA . ALA A 1 108 ? 7.259 -13.674 -6.728 1.00 95.62 108 ALA A CA 1
ATOM 842 C C . ALA A 1 108 ? 7.155 -12.156 -6.511 1.00 95.62 108 ALA A C 1
ATOM 844 O O . ALA A 1 108 ? 6.192 -11.700 -5.905 1.00 95.62 108 ALA A O 1
ATOM 845 N N . ASP A 1 109 ? 8.063 -11.367 -7.084 1.00 94.00 109 ASP A N 1
ATOM 846 C CA . ASP A 1 109 ? 7.981 -9.903 -7.064 1.00 94.00 109 ASP A CA 1
ATOM 847 C C . ASP A 1 109 ? 6.775 -9.403 -7.887 1.00 94.00 109 ASP A C 1
ATOM 849 O O . ASP A 1 109 ? 6.081 -8.469 -7.482 1.00 94.00 109 ASP A O 1
ATOM 853 N N . ILE A 1 110 ? 6.452 -10.081 -9.001 1.00 94.25 110 ILE A N 1
ATOM 854 C CA . ILE A 1 110 ? 5.196 -9.880 -9.748 1.00 94.25 110 ILE A CA 1
ATOM 855 C C . ILE A 1 110 ? 3.978 -10.210 -8.869 1.00 94.25 110 ILE A C 1
ATOM 857 O O . ILE A 1 110 ? 3.003 -9.459 -8.874 1.00 94.25 110 ILE A O 1
ATOM 861 N N . PHE A 1 111 ? 4.014 -11.312 -8.114 1.00 95.56 111 PHE A N 1
ATOM 862 C CA . PHE A 1 111 ? 2.913 -11.729 -7.238 1.00 95.56 111 PHE A CA 1
ATOM 863 C C . PHE A 1 111 ? 2.647 -10.697 -6.129 1.00 95.56 111 PHE A C 1
ATOM 865 O O . PHE A 1 111 ? 1.517 -10.229 -5.984 1.00 95.56 111 PHE A O 1
ATOM 872 N N . ASP A 1 112 ? 3.697 -10.244 -5.442 1.00 95.06 112 ASP A N 1
ATOM 873 C CA . ASP A 1 112 ? 3.622 -9.207 -4.406 1.00 95.06 112 ASP A CA 1
ATOM 874 C C . ASP A 1 112 ? 3.135 -7.855 -4.968 1.00 95.06 112 ASP A C 1
ATOM 876 O O . ASP A 1 112 ? 2.425 -7.103 -4.293 1.00 95.06 112 ASP A O 1
ATOM 880 N N . ALA A 1 113 ? 3.507 -7.520 -6.210 1.00 93.12 113 ALA A N 1
ATOM 881 C CA . ALA A 1 113 ? 3.037 -6.318 -6.897 1.00 93.12 113 ALA A CA 1
ATOM 882 C C . ALA A 1 113 ? 1.547 -6.407 -7.275 1.00 93.12 113 ALA A C 1
ATOM 884 O O . ALA A 1 113 ? 0.807 -5.438 -7.091 1.00 93.12 113 ALA A O 1
ATOM 885 N N . LEU A 1 114 ? 1.082 -7.567 -7.752 1.00 93.75 114 LEU A N 1
ATOM 886 C CA . LEU A 1 114 ? -0.330 -7.811 -8.062 1.00 93.75 114 LEU A CA 1
ATOM 887 C C . LEU A 1 114 ? -1.205 -7.814 -6.800 1.00 93.75 114 LEU A C 1
ATOM 889 O O . LEU A 1 114 ? -2.307 -7.267 -6.830 1.00 93.75 114 LEU A O 1
ATOM 893 N N . GLU A 1 115 ? -0.711 -8.346 -5.680 1.00 95.44 115 GLU A N 1
ATOM 894 C CA . GLU A 1 115 ? -1.417 -8.305 -4.394 1.00 95.44 115 GLU A CA 1
ATOM 895 C C . GLU A 1 115 ? -1.619 -6.864 -3.901 1.00 95.44 115 GLU A C 1
ATOM 897 O O . GLU A 1 115 ? -2.727 -6.490 -3.509 1.00 95.44 115 GLU A O 1
ATOM 902 N N . LYS A 1 116 ? -0.591 -6.008 -4.003 1.00 95.06 116 LYS A N 1
ATOM 903 C CA . LYS A 1 116 ? -0.717 -4.569 -3.704 1.00 95.06 116 LYS A CA 1
ATOM 904 C C . LYS A 1 116 ? -1.832 -3.929 -4.545 1.00 95.06 116 LYS A C 1
ATOM 906 O O . LYS A 1 116 ? -2.660 -3.203 -4.004 1.00 95.06 116 LYS A O 1
ATOM 911 N N . ILE A 1 117 ? -1.933 -4.274 -5.829 1.00 93.75 117 ILE A N 1
ATOM 912 C CA . ILE A 1 117 ? -2.969 -3.748 -6.737 1.00 93.75 117 ILE A CA 1
ATOM 913 C C . ILE A 1 117 ? -4.363 -4.301 -6.416 1.00 93.75 117 ILE A C 1
ATOM 915 O O . ILE A 1 117 ? -5.340 -3.560 -6.512 1.00 93.75 117 ILE A O 1
ATOM 919 N N . ARG A 1 118 ? -4.483 -5.561 -5.978 1.00 94.62 118 ARG A N 1
ATOM 920 C CA . ARG A 1 118 ? -5.754 -6.120 -5.488 1.00 94.62 118 ARG A CA 1
ATOM 921 C C . ARG A 1 118 ? -6.263 -5.347 -4.267 1.00 94.62 118 ARG A C 1
ATOM 923 O O . ARG A 1 118 ? -7.449 -5.026 -4.200 1.00 94.62 118 ARG A O 1
ATOM 930 N N . LEU A 1 119 ? -5.370 -5.023 -3.329 1.00 96.00 119 LEU A N 1
ATOM 931 C CA . LEU A 1 119 ? -5.684 -4.216 -2.146 1.00 96.00 119 LEU A CA 1
ATOM 932 C C . LEU A 1 119 ? -6.083 -2.780 -2.525 1.00 96.00 119 LEU A C 1
ATOM 934 O O . LEU A 1 119 ? -7.071 -2.270 -2.001 1.00 96.00 119 LEU A O 1
ATOM 938 N N . GLU A 1 120 ? -5.373 -2.147 -3.465 1.00 93.69 120 GLU A N 1
ATOM 939 C CA . GLU A 1 120 ? -5.739 -0.831 -4.010 1.00 93.69 120 GLU A CA 1
ATOM 940 C C . GLU A 1 120 ? -7.130 -0.833 -4.664 1.00 93.69 120 GLU A C 1
ATOM 942 O O . GLU A 1 120 ? -7.937 0.056 -4.394 1.00 93.69 120 GLU A O 1
ATOM 947 N N . ALA A 1 121 ? -7.420 -1.823 -5.515 1.00 92.81 121 ALA A N 1
ATOM 948 C CA . ALA A 1 121 ? -8.682 -1.937 -6.242 1.00 92.81 121 ALA A CA 1
ATOM 949 C C . ALA A 1 121 ? -9.874 -2.101 -5.289 1.00 92.81 121 ALA A C 1
ATOM 951 O O . ALA A 1 121 ? -10.809 -1.299 -5.322 1.00 92.81 121 ALA A O 1
ATOM 952 N N . LEU A 1 122 ? -9.785 -3.076 -4.378 1.00 93.06 122 LEU A N 1
ATOM 953 C CA . LEU A 1 122 ? -10.770 -3.315 -3.322 1.00 93.06 122 LEU A CA 1
ATOM 954 C C . LEU A 1 122 ? -10.940 -2.078 -2.422 1.00 93.06 122 LEU A C 1
ATOM 956 O O . LEU A 1 122 ? -12.054 -1.706 -2.054 1.00 93.06 122 LEU A O 1
ATOM 960 N N . GLY A 1 123 ? -9.832 -1.402 -2.106 1.00 92.44 123 GLY A N 1
ATOM 961 C CA . GLY A 1 123 ? -9.825 -0.158 -1.347 1.00 92.44 123 GLY A CA 1
ATOM 962 C C . GLY A 1 123 ? -10.566 0.983 -2.039 1.00 92.44 123 GLY A C 1
ATOM 963 O O . GLY A 1 123 ? -11.307 1.703 -1.379 1.00 92.44 123 GLY A O 1
ATOM 964 N N . VAL A 1 124 ? -10.412 1.144 -3.356 1.00 92.44 124 VAL A N 1
ATOM 965 C CA . VAL A 1 124 ? -11.104 2.186 -4.136 1.00 92.44 124 VAL A CA 1
ATOM 966 C C . VAL A 1 124 ? -12.579 1.852 -4.375 1.00 92.44 124 VAL A C 1
ATOM 968 O O . VAL A 1 124 ? -13.389 2.776 -4.417 1.00 92.44 124 VAL A O 1
ATOM 971 N N . GLU A 1 125 ? -12.952 0.573 -4.492 1.00 90.88 125 GLU A N 1
ATOM 972 C CA . GLU A 1 125 ? -14.361 0.161 -4.584 1.00 90.88 125 GLU A CA 1
ATOM 973 C C . GLU A 1 125 ? -15.123 0.475 -3.286 1.00 90.88 125 GLU A C 1
ATOM 975 O O . GLU A 1 125 ? -16.184 1.100 -3.324 1.00 90.88 125 GLU A O 1
ATOM 980 N N . ILE A 1 126 ? -14.564 0.097 -2.131 1.00 92.75 126 ILE A N 1
ATOM 981 C CA . ILE A 1 126 ? -15.201 0.310 -0.821 1.00 92.75 126 ILE A CA 1
ATOM 982 C C . ILE A 1 126 ? -15.069 1.776 -0.366 1.00 92.75 126 ILE A C 1
ATOM 984 O O . ILE A 1 126 ? -15.991 2.330 0.235 1.00 92.75 126 ILE A O 1
ATOM 988 N N . PHE A 1 127 ? -13.940 2.427 -0.664 1.00 92.88 127 PHE A N 1
ATOM 989 C CA . PHE A 1 127 ? -13.617 3.787 -0.224 1.00 92.88 127 PHE A CA 1
ATOM 990 C C . PHE A 1 127 ? -13.129 4.665 -1.401 1.00 92.88 127 PHE A C 1
ATOM 992 O O . PHE A 1 127 ? -11.935 4.961 -1.513 1.00 92.88 127 PHE A O 1
ATOM 999 N N . PRO A 1 128 ? -14.033 5.185 -2.260 1.00 90.12 128 PRO A N 1
ATOM 1000 C CA . PRO A 1 128 ? -13.658 5.948 -3.461 1.00 90.12 128 PRO A CA 1
ATOM 1001 C C . PRO A 1 128 ? -12.745 7.163 -3.224 1.00 90.12 128 PRO A C 1
ATOM 1003 O O . PRO A 1 128 ? -11.992 7.557 -4.117 1.00 90.12 128 PRO A O 1
ATOM 1006 N N . GLY A 1 129 ? -12.761 7.743 -2.017 1.00 89.94 129 GLY A N 1
ATOM 1007 C CA . GLY A 1 129 ? -11.868 8.839 -1.622 1.00 89.94 129 GLY A CA 1
ATOM 1008 C C . GLY A 1 129 ? -10.375 8.479 -1.634 1.00 89.94 129 GLY A C 1
ATOM 1009 O O . GLY A 1 129 ? -9.546 9.360 -1.859 1.00 89.94 129 GLY A O 1
ATOM 1010 N N . LEU A 1 130 ? -10.018 7.197 -1.480 1.00 93.06 130 LEU A N 1
ATOM 1011 C CA . LEU A 1 130 ? -8.621 6.743 -1.498 1.00 93.06 130 LEU A CA 1
ATOM 1012 C C . LEU A 1 130 ? -7.972 6.889 -2.884 1.00 93.06 130 LEU A C 1
ATOM 1014 O O . LEU A 1 130 ? -6.752 7.012 -2.984 1.00 93.06 130 LEU A O 1
ATOM 1018 N N . LYS A 1 131 ? -8.770 6.951 -3.962 1.00 91.31 131 LYS A N 1
ATOM 1019 C CA . LYS A 1 131 ? -8.290 7.010 -5.355 1.00 91.31 131 LYS A CA 1
ATOM 1020 C C . LYS A 1 131 ? -7.293 8.149 -5.603 1.00 91.31 131 LYS A C 1
ATOM 1022 O O . LYS A 1 131 ? -6.314 7.956 -6.320 1.00 91.31 131 LYS A O 1
ATOM 1027 N N . ALA A 1 132 ? -7.513 9.320 -5.000 1.00 91.38 132 ALA A N 1
ATOM 1028 C CA . ALA A 1 132 ? -6.626 10.479 -5.143 1.00 91.38 132 ALA A CA 1
ATOM 1029 C C . ALA A 1 132 ? -5.320 10.347 -4.334 1.00 91.38 132 ALA A C 1
ATOM 1031 O O . ALA A 1 132 ? -4.277 10.837 -4.767 1.00 91.38 132 ALA A O 1
ATOM 1032 N N . ASN A 1 133 ? -5.370 9.666 -3.186 1.00 93.62 133 ASN A N 1
ATOM 1033 C CA . ASN A 1 133 ? -4.214 9.429 -2.323 1.00 93.62 133 ASN A CA 1
ATOM 1034 C C . ASN A 1 133 ? -3.298 8.354 -2.930 1.00 93.62 133 ASN A C 1
ATOM 1036 O O . ASN A 1 133 ? -2.097 8.567 -3.086 1.00 93.62 133 ASN A O 1
ATOM 1040 N N . LEU A 1 134 ? -3.880 7.234 -3.373 1.00 93.25 134 LEU A N 1
ATOM 1041 C CA . LEU A 1 134 ? -3.168 6.147 -4.054 1.00 93.25 134 LEU A CA 1
ATOM 1042 C C . LEU A 1 134 ? -2.551 6.613 -5.384 1.00 93.25 134 LEU A C 1
ATOM 1044 O O . LEU A 1 134 ? -1.400 6.299 -5.672 1.00 93.25 134 LEU A O 1
ATOM 1048 N N . ALA A 1 135 ? -3.250 7.449 -6.163 1.00 90.94 135 ALA A N 1
ATOM 1049 C CA . ALA A 1 135 ? -2.669 8.056 -7.364 1.00 90.94 135 ALA A CA 1
ATOM 1050 C C . ALA A 1 135 ? -1.430 8.924 -7.055 1.00 90.94 135 ALA A C 1
ATOM 1052 O O . ALA A 1 135 ? -0.462 8.895 -7.814 1.00 90.94 135 ALA A O 1
ATOM 1053 N N . ALA A 1 136 ? -1.426 9.655 -5.933 1.00 91.56 136 ALA A N 1
ATOM 1054 C CA . ALA A 1 136 ? -0.270 10.442 -5.502 1.00 91.56 136 ALA A CA 1
ATOM 1055 C C . ALA A 1 136 ? 0.869 9.567 -4.940 1.00 91.56 136 ALA A C 1
ATOM 1057 O O . ALA A 1 136 ? 2.038 9.885 -5.163 1.00 91.56 136 ALA A O 1
ATOM 1058 N N . ARG A 1 137 ? 0.553 8.440 -4.278 1.00 91.81 137 ARG A N 1
ATOM 1059 C CA . ARG A 1 137 ? 1.535 7.402 -3.910 1.00 91.81 137 ARG A CA 1
ATOM 1060 C C . ARG A 1 137 ? 2.286 6.908 -5.153 1.00 91.81 137 ARG A C 1
ATOM 1062 O O . ARG A 1 137 ? 3.513 6.960 -5.168 1.00 91.81 137 ARG A O 1
ATOM 1069 N N . HIS A 1 138 ? 1.564 6.526 -6.209 1.00 88.75 138 HIS A N 1
ATOM 1070 C CA . HIS A 1 138 ? 2.160 5.998 -7.447 1.00 88.75 138 HIS A CA 1
ATOM 1071 C C . HIS A 1 138 ? 2.951 7.019 -8.253 1.00 88.75 138 HIS A C 1
ATOM 1073 O O . HIS A 1 138 ? 3.993 6.670 -8.797 1.00 88.75 138 HIS A O 1
ATOM 1079 N N . ALA A 1 139 ? 2.496 8.275 -8.307 1.00 88.25 139 ALA A N 1
ATOM 1080 C CA . ALA A 1 139 ? 3.236 9.338 -8.984 1.00 88.25 139 ALA A CA 1
ATOM 1081 C C . ALA A 1 139 ? 4.656 9.483 -8.406 1.00 88.25 139 ALA A C 1
ATOM 1083 O O . ALA A 1 139 ? 5.629 9.433 -9.154 1.00 88.25 139 ALA A O 1
ATOM 1084 N N . VAL A 1 140 ? 4.775 9.552 -7.074 1.00 88.69 140 VAL A N 1
ATOM 1085 C CA . VAL A 1 140 ? 6.079 9.621 -6.396 1.00 88.69 140 VAL A CA 1
ATOM 1086 C C . VAL A 1 140 ? 6.875 8.326 -6.577 1.00 88.69 140 VAL A C 1
ATOM 1088 O O . VAL A 1 140 ? 8.078 8.391 -6.807 1.00 88.69 140 VAL A O 1
ATOM 1091 N N . ALA A 1 141 ? 6.234 7.152 -6.539 1.00 86.69 141 ALA A N 1
ATOM 1092 C CA . ALA A 1 141 ? 6.925 5.884 -6.781 1.00 86.69 141 ALA A CA 1
ATOM 1093 C C . ALA A 1 141 ? 7.590 5.839 -8.173 1.00 86.69 141 ALA A C 1
ATOM 1095 O O . ALA A 1 141 ? 8.753 5.460 -8.274 1.00 86.69 141 ALA A O 1
ATOM 1096 N N . PHE A 1 142 ? 6.908 6.290 -9.232 1.00 84.62 142 PHE A N 1
ATOM 1097 C CA . PHE A 1 142 ? 7.490 6.346 -10.581 1.00 84.62 142 PHE A CA 1
ATOM 1098 C C . PHE A 1 142 ? 8.623 7.379 -10.699 1.00 84.62 142 PHE A C 1
ATOM 1100 O O . PHE A 1 142 ? 9.598 7.118 -11.400 1.00 84.62 142 PHE A O 1
ATOM 1107 N N . GLN A 1 143 ? 8.525 8.513 -9.993 1.00 84.88 143 GLN A N 1
ATOM 1108 C CA . GLN A 1 143 ? 9.592 9.524 -9.928 1.00 84.88 143 GLN A CA 1
ATOM 1109 C C . GLN A 1 143 ? 10.837 8.996 -9.194 1.00 84.88 143 GLN A C 1
ATOM 1111 O O . GLN A 1 143 ? 11.959 9.227 -9.638 1.00 84.88 143 GLN A O 1
ATOM 1116 N N . LEU A 1 144 ? 10.658 8.238 -8.105 1.00 84.38 144 LEU A N 1
ATOM 1117 C CA . LEU A 1 144 ? 11.758 7.602 -7.367 1.00 84.38 144 LEU A CA 1
ATOM 1118 C C . LEU A 1 144 ? 12.473 6.517 -8.188 1.00 84.38 144 LEU A C 1
ATOM 1120 O O . LEU A 1 144 ? 13.682 6.357 -8.049 1.00 84.38 144 LEU A O 1
ATOM 1124 N N . GLN A 1 145 ? 11.752 5.812 -9.067 1.00 82.19 145 GLN A N 1
ATOM 1125 C CA . GLN A 1 145 ? 12.344 4.876 -10.034 1.00 82.19 145 GLN A CA 1
ATOM 1126 C C . GLN A 1 145 ? 12.885 5.565 -11.305 1.00 82.19 145 GLN A C 1
ATOM 1128 O O . GLN A 1 145 ? 13.449 4.905 -12.175 1.00 82.19 145 GLN A O 1
ATOM 1133 N N . GLY A 1 146 ? 12.717 6.886 -11.442 1.00 81.69 146 GLY A N 1
ATOM 1134 C CA . GLY A 1 146 ? 13.192 7.661 -12.590 1.00 81.69 146 GLY A CA 1
ATOM 1135 C C . GLY A 1 146 ? 12.471 7.373 -13.911 1.00 81.69 146 GLY A C 1
ATOM 1136 O O . GLY A 1 146 ? 12.999 7.715 -14.970 1.00 81.69 146 GLY A O 1
ATOM 1137 N N . TYR A 1 147 ? 11.281 6.759 -13.892 1.00 78.94 147 TYR A N 1
ATOM 1138 C CA . TYR A 1 147 ? 10.528 6.418 -15.113 1.00 78.94 147 TYR A CA 1
ATOM 1139 C C . TYR A 1 147 ? 10.038 7.659 -15.886 1.00 78.94 147 TYR A C 1
ATOM 1141 O O . TYR A 1 147 ? 9.684 7.560 -17.060 1.00 78.94 147 TYR A O 1
ATOM 1149 N N . ASP A 1 148 ? 10.060 8.836 -15.256 1.00 73.75 148 ASP A N 1
ATOM 1150 C CA . ASP A 1 148 ? 9.879 10.148 -15.883 1.00 73.75 148 ASP A CA 1
ATOM 1151 C C . ASP A 1 148 ? 11.068 10.567 -16.779 1.00 73.75 148 ASP A C 1
ATOM 1153 O O . ASP A 1 148 ? 10.911 11.414 -17.660 1.00 73.75 148 ASP A O 1
ATOM 1157 N N . ARG A 1 149 ? 12.260 9.979 -16.598 1.00 69.94 149 ARG A N 1
ATOM 1158 C CA . ARG A 1 149 ? 13.543 10.483 -17.133 1.00 69.94 149 ARG A CA 1
ATOM 1159 C C . ARG A 1 149 ? 14.076 9.649 -18.302 1.00 69.94 149 ARG A C 1
ATOM 1161 O O . ARG A 1 149 ? 15.199 9.159 -18.266 1.00 69.94 149 ARG A O 1
ATOM 1168 N N . ASN A 1 150 ? 13.291 9.594 -19.382 1.00 56.00 150 ASN A N 1
ATOM 1169 C CA . ASN A 1 150 ? 13.584 8.920 -20.661 1.00 56.00 150 ASN A CA 1
ATOM 1170 C C . ASN A 1 150 ? 13.800 7.393 -20.573 1.00 56.00 150 ASN A C 1
ATOM 1172 O O . ASN A 1 150 ? 14.901 6.913 -20.310 1.00 56.00 150 ASN A O 1
ATOM 1176 N N . LEU A 1 151 ? 12.781 6.641 -21.007 1.00 56.31 151 LEU A N 1
ATOM 1177 C CA . LEU A 1 151 ? 12.728 5.172 -21.178 1.00 56.31 151 LEU A CA 1
ATOM 1178 C C . LEU A 1 151 ? 13.740 4.573 -22.197 1.00 56.31 151 LEU A C 1
ATOM 1180 O O . LEU A 1 151 ? 13.543 3.469 -22.694 1.00 56.31 151 LEU A O 1
ATOM 1184 N N . LEU A 1 152 ? 14.786 5.313 -22.580 1.00 53.06 152 LEU A N 1
ATOM 1185 C CA . LEU A 1 152 ? 15.715 4.992 -23.675 1.00 53.06 152 LEU A CA 1
ATOM 1186 C C . LEU A 1 152 ? 17.083 4.456 -23.217 1.00 53.06 152 LEU A C 1
ATOM 1188 O O . LEU A 1 152 ? 17.937 4.209 -24.067 1.00 53.06 152 LEU A O 1
ATOM 1192 N N . ARG A 1 153 ? 17.321 4.306 -21.907 1.00 55.31 153 ARG A N 1
ATOM 1193 C CA . ARG A 1 153 ? 18.554 3.685 -21.384 1.00 55.31 153 ARG A CA 1
ATOM 1194 C C . ARG A 1 153 ? 18.342 2.252 -20.920 1.00 55.31 153 ARG A C 1
ATOM 1196 O O . ARG A 1 153 ? 19.031 1.371 -21.417 1.00 55.31 153 ARG A O 1
ATOM 1203 N N . ASP A 1 154 ? 17.349 2.031 -20.068 1.00 65.81 154 ASP A N 1
ATOM 1204 C CA . ASP A 1 154 ? 16.984 0.714 -19.552 1.00 65.81 154 ASP A CA 1
ATOM 1205 C C . ASP A 1 154 ? 15.457 0.567 -19.557 1.00 65.81 154 ASP A C 1
ATOM 1207 O O . ASP A 1 154 ? 14.725 1.540 -19.349 1.00 65.81 154 ASP A O 1
ATOM 1211 N N . ALA A 1 155 ? 14.966 -0.646 -19.815 1.00 72.94 155 ALA A N 1
ATOM 1212 C CA . ALA A 1 155 ? 13.541 -0.950 -19.721 1.00 72.94 155 ALA A CA 1
ATOM 1213 C C . ALA A 1 155 ? 13.142 -1.152 -18.244 1.00 72.94 155 ALA A C 1
ATOM 1215 O O . ALA A 1 155 ? 13.895 -1.803 -17.514 1.00 72.94 155 ALA A O 1
ATOM 1216 N N . PRO A 1 156 ? 11.973 -0.656 -17.787 1.00 81.44 156 PRO A N 1
ATOM 1217 C CA . PRO A 1 156 ? 11.513 -0.902 -16.422 1.00 81.44 156 PRO A CA 1
ATOM 1218 C C . PRO A 1 156 ? 11.378 -2.408 -16.118 1.00 81.44 156 PRO A C 1
ATOM 1220 O O . PRO A 1 156 ? 11.036 -3.178 -17.024 1.00 81.44 156 PRO A O 1
ATOM 1223 N N . PRO A 1 157 ? 11.605 -2.849 -14.865 1.00 85.38 157 PRO A N 1
ATOM 1224 C CA . PRO A 1 157 ? 11.453 -4.249 -14.482 1.00 85.38 157 PRO A CA 1
ATOM 1225 C C . PRO A 1 157 ? 10.050 -4.789 -14.783 1.00 85.38 157 PRO A C 1
ATOM 1227 O O . PRO A 1 157 ? 9.047 -4.082 -14.672 1.00 85.38 157 PRO A O 1
ATOM 1230 N N . LEU A 1 158 ? 9.960 -6.078 -15.126 1.00 86.81 158 LEU A N 1
ATOM 1231 C CA . LEU A 1 158 ? 8.684 -6.721 -15.460 1.00 86.81 158 LEU A CA 1
ATOM 1232 C C . LEU A 1 158 ? 7.601 -6.604 -14.356 1.00 86.81 158 LEU A C 1
ATOM 1234 O O . LEU A 1 158 ? 6.449 -6.373 -14.733 1.00 86.81 158 LEU A O 1
ATOM 1238 N N . PRO A 1 159 ? 7.910 -6.696 -13.039 1.00 87.25 159 PRO A N 1
ATOM 1239 C CA . PRO A 1 159 ? 6.936 -6.402 -11.984 1.00 87.25 159 PRO A CA 1
ATOM 1240 C C . PRO A 1 159 ? 6.312 -5.010 -12.122 1.00 87.25 159 PRO A C 1
ATOM 1242 O O . PRO A 1 159 ? 5.089 -4.884 -12.079 1.00 87.25 159 PRO A O 1
ATOM 1245 N N . ASP A 1 160 ? 7.123 -3.979 -12.363 1.00 85.88 160 ASP A N 1
ATOM 1246 C CA . ASP A 1 160 ? 6.666 -2.593 -12.471 1.00 85.88 160 ASP A CA 1
ATOM 1247 C C . ASP A 1 160 ? 5.853 -2.350 -13.746 1.00 85.88 160 ASP A C 1
ATOM 1249 O O . ASP A 1 160 ? 4.793 -1.727 -13.683 1.00 85.88 160 ASP A O 1
ATOM 1253 N N . VAL A 1 161 ? 6.267 -2.916 -14.888 1.00 88.12 161 VAL A N 1
ATOM 1254 C CA . VAL A 1 161 ? 5.496 -2.848 -16.146 1.00 88.12 161 VAL A CA 1
ATOM 1255 C C . VAL A 1 161 ? 4.123 -3.508 -15.988 1.00 88.12 161 VAL A C 1
ATOM 1257 O O . VAL A 1 161 ? 3.105 -2.923 -16.366 1.00 88.12 161 VAL A O 1
ATOM 1260 N N . LEU A 1 162 ? 4.060 -4.702 -15.391 1.00 87.25 162 LEU A N 1
ATOM 1261 C CA . LEU A 1 162 ? 2.788 -5.376 -15.116 1.00 87.25 162 LEU A CA 1
ATOM 1262 C C . LEU A 1 162 ? 1.941 -4.584 -14.112 1.00 87.25 162 LEU A C 1
ATOM 1264 O O . LEU A 1 162 ? 0.727 -4.479 -14.282 1.00 87.25 162 LEU A O 1
ATOM 1268 N N . ALA A 1 163 ? 2.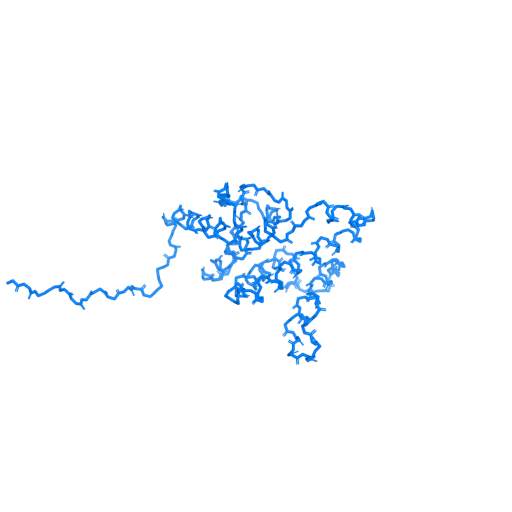572 -3.960 -13.117 1.00 86.25 163 ALA A N 1
ATOM 1269 C CA . ALA A 1 163 ? 1.897 -3.136 -12.127 1.00 86.25 163 ALA A CA 1
ATOM 1270 C C . ALA A 1 163 ? 1.363 -1.805 -12.697 1.00 86.25 163 ALA A C 1
ATOM 1272 O O . ALA A 1 163 ? 0.322 -1.310 -12.258 1.00 86.25 163 ALA A O 1
ATOM 1273 N N . MET A 1 164 ? 2.034 -1.222 -13.695 1.00 86.44 164 MET A N 1
ATOM 1274 C CA . MET A 1 164 ? 1.517 -0.102 -14.490 1.00 86.44 164 MET A CA 1
ATOM 1275 C C . MET A 1 164 ? 0.275 -0.536 -15.279 1.00 86.44 164 MET A C 1
ATOM 1277 O O . MET A 1 164 ? -0.786 0.075 -15.142 1.00 86.44 164 MET A O 1
ATOM 1281 N N . LEU A 1 165 ? 0.383 -1.625 -16.048 1.00 87.31 165 LEU A N 1
ATOM 1282 C CA . LEU A 1 165 ? -0.697 -2.130 -16.901 1.00 87.31 165 LEU A CA 1
ATOM 1283 C C . LEU A 1 165 ? -1.941 -2.536 -16.097 1.00 87.31 165 LEU A C 1
ATOM 1285 O O . LEU A 1 165 ? -3.048 -2.145 -16.456 1.00 87.31 165 LEU A O 1
ATOM 1289 N N . ALA A 1 166 ? -1.781 -3.260 -14.986 1.00 86.69 166 ALA A N 1
ATOM 1290 C CA . ALA A 1 166 ? -2.900 -3.721 -14.163 1.00 86.69 166 ALA A CA 1
ATOM 1291 C C . ALA A 1 166 ? -3.650 -2.572 -13.456 1.00 86.69 166 ALA A C 1
ATOM 1293 O O . ALA A 1 166 ? -4.873 -2.642 -13.300 1.00 86.69 166 ALA A O 1
ATOM 1294 N N . ARG A 1 167 ? -2.952 -1.490 -13.073 1.00 85.62 167 ARG A N 1
ATOM 1295 C CA . ARG A 1 167 ? -3.581 -0.279 -12.512 1.00 85.62 167 ARG A CA 1
ATOM 1296 C C . ARG A 1 167 ? -4.295 0.555 -13.566 1.00 85.62 167 ARG A C 1
ATOM 1298 O O . ARG A 1 167 ? -5.393 1.046 -13.304 1.00 85.62 167 ARG A O 1
ATOM 1305 N N . GLU A 1 168 ? -3.711 0.708 -14.752 1.00 83.56 168 GLU A N 1
ATOM 1306 C CA . GLU A 1 168 ? -4.364 1.452 -15.830 1.00 83.56 168 GLU A CA 1
ATOM 1307 C C . GLU A 1 168 ? -5.572 0.680 -16.388 1.00 83.56 168 GLU A C 1
ATOM 1309 O O . GLU A 1 168 ? -6.622 1.280 -16.596 1.00 83.56 168 GLU A O 1
ATOM 1314 N N . ALA A 1 169 ? -5.499 -0.654 -16.482 1.00 80.50 169 ALA A N 1
ATOM 1315 C CA . ALA A 1 169 ? -6.645 -1.514 -16.791 1.00 80.50 169 ALA A CA 1
ATOM 1316 C C . ALA A 1 169 ? -7.782 -1.377 -15.758 1.00 80.50 169 ALA A C 1
ATOM 1318 O O . ALA A 1 169 ? -8.944 -1.271 -16.142 1.00 80.50 169 ALA A O 1
ATOM 1319 N N . HIS A 1 170 ? -7.467 -1.277 -14.459 1.00 70.62 170 HIS A N 1
ATOM 1320 C CA . HIS A 1 170 ? -8.469 -0.999 -13.417 1.00 70.62 170 HIS A CA 1
ATOM 1321 C C . HIS A 1 170 ? -9.147 0.373 -13.561 1.00 70.62 170 HIS A C 1
ATOM 1323 O O . HIS A 1 170 ? -10.300 0.534 -13.166 1.00 70.62 170 HIS A O 1
ATOM 1329 N N . ARG A 1 171 ? -8.464 1.374 -14.131 1.00 66.81 171 ARG A N 1
ATOM 1330 C CA . ARG A 1 171 ? -9.066 2.683 -14.450 1.00 66.81 171 ARG A CA 1
ATOM 1331 C C . ARG A 1 171 ? -9.861 2.660 -15.755 1.00 66.81 171 ARG A C 1
ATOM 1333 O O . ARG A 1 171 ? -10.854 3.373 -15.859 1.00 66.81 171 ARG A O 1
ATOM 1340 N N . GLN A 1 172 ? -9.408 1.876 -16.733 1.00 58.50 172 GLN A N 1
ATOM 1341 C CA . GLN A 1 172 ? -9.996 1.727 -18.068 1.00 58.50 172 GLN A CA 1
ATOM 1342 C C . GLN A 1 172 ? -11.058 0.620 -18.141 1.00 58.50 172 GLN A C 1
ATOM 1344 O O . GLN A 1 172 ? -11.445 0.211 -19.233 1.00 58.50 172 GLN A O 1
ATOM 1349 N N . CYS A 1 173 ? -11.559 0.165 -16.993 1.00 42.03 173 CYS A N 1
ATOM 1350 C CA . CYS A 1 173 ? -12.747 -0.667 -16.885 1.00 42.03 173 CYS A CA 1
ATOM 1351 C C . CYS A 1 173 ? -13.978 0.246 -16.677 1.00 42.03 173 CYS A C 1
ATOM 1353 O O . CYS A 1 173 ? -14.310 0.561 -15.530 1.00 42.03 173 CYS A O 1
ATOM 1355 N N . PRO A 1 174 ? -14.660 0.729 -17.742 1.00 38.50 174 PRO A N 1
ATOM 1356 C CA . PRO A 1 174 ? -16.063 1.108 -17.597 1.00 38.50 174 PRO A CA 1
ATOM 1357 C C . PRO A 1 174 ? -16.844 -0.140 -17.167 1.00 38.50 174 PRO A C 1
ATOM 1359 O O . PRO A 1 174 ? -16.383 -1.249 -17.421 1.00 38.50 174 PRO A O 1
ATOM 1362 N N . ASP A 1 175 ? -18.014 0.015 -16.545 1.00 44.97 175 ASP A N 1
ATOM 1363 C CA . ASP A 1 175 ? -18.838 -1.124 -16.111 1.00 44.97 175 ASP A CA 1
ATOM 1364 C C . ASP A 1 175 ? -19.084 -2.111 -17.271 1.00 44.97 175 ASP A C 1
ATOM 1366 O O . ASP A 1 175 ? -19.909 -1.869 -18.154 1.00 44.97 175 ASP A O 1
ATOM 1370 N N . LEU A 1 176 ? -18.326 -3.215 -17.288 1.00 39.28 176 LEU A N 1
ATOM 1371 C CA . LEU A 1 176 ? -18.351 -4.207 -18.365 1.00 39.28 176 LEU A CA 1
ATOM 1372 C C . LEU A 1 176 ? -19.585 -5.120 -18.286 1.00 39.28 176 LEU A C 1
ATOM 1374 O O . LEU A 1 176 ? -19.703 -6.049 -19.084 1.00 39.28 176 LEU A O 1
ATOM 1378 N N . GLY A 1 177 ? -20.482 -4.922 -17.312 1.00 37.66 177 GLY A N 1
ATOM 1379 C CA . GLY A 1 177 ? -21.667 -5.759 -17.115 1.00 37.66 177 GLY A CA 1
ATOM 1380 C C . GLY A 1 177 ? -21.359 -7.204 -16.695 1.00 37.66 177 GLY A C 1
ATOM 1381 O O . GLY A 1 177 ? -22.278 -8.020 -16.582 1.00 37.66 177 GLY A O 1
ATOM 1382 N N . ILE A 1 178 ? -20.087 -7.539 -16.440 1.00 42.34 178 ILE A N 1
ATOM 1383 C CA . ILE A 1 178 ? -19.658 -8.855 -15.956 1.00 42.34 178 ILE A CA 1
ATOM 1384 C C . ILE A 1 178 ? -20.048 -8.959 -14.478 1.00 42.34 178 ILE A C 1
ATOM 1386 O O . ILE A 1 178 ? -19.329 -8.543 -13.576 1.00 42.34 178 ILE A O 1
ATOM 1390 N N . SER A 1 179 ? -21.266 -9.467 -14.290 1.00 36.75 179 SER A N 1
ATOM 1391 C CA . SER A 1 179 ? -22.027 -9.604 -13.049 1.00 36.75 179 SER A CA 1
ATOM 1392 C C . SER A 1 179 ? -21.207 -9.814 -11.769 1.00 36.75 179 SER A C 1
ATOM 1394 O O . SER A 1 179 ? -20.375 -10.716 -11.689 1.00 36.75 179 SER A O 1
ATOM 1396 N N . ARG A 1 180 ? -21.574 -9.068 -10.716 1.00 44.47 180 ARG A N 1
ATOM 1397 C CA . ARG A 1 180 ? -21.213 -9.345 -9.316 1.00 44.47 180 ARG A CA 1
ATOM 1398 C C . ARG A 1 180 ? -21.469 -10.817 -8.962 1.00 44.47 180 ARG A C 1
ATOM 1400 O O . ARG A 1 180 ? -22.622 -11.186 -8.709 1.00 44.47 180 ARG A O 1
ATOM 1407 N N . ARG A 1 181 ? -20.419 -11.646 -8.921 1.00 33.59 181 ARG A N 1
ATOM 1408 C CA . ARG A 1 181 ? -20.487 -13.016 -8.385 1.00 33.59 181 ARG A CA 1
ATOM 1409 C C . ARG A 1 181 ? -19.107 -13.648 -8.128 1.00 33.59 181 ARG A C 1
ATOM 1411 O O . ARG A 1 181 ? -18.633 -14.447 -8.927 1.00 33.59 181 ARG A O 1
ATOM 1418 N N . CYS A 1 182 ? -18.537 -13.317 -6.973 1.00 34.25 182 CYS A N 1
ATOM 1419 C CA . CYS A 1 182 ? -17.806 -14.218 -6.075 1.00 34.25 182 CYS A CA 1
ATOM 1420 C C . CYS A 1 182 ? -18.121 -13.756 -4.646 1.00 34.25 182 CYS A C 1
ATOM 1422 O O . CYS A 1 182 ? -18.169 -12.519 -4.457 1.00 34.25 182 CYS A O 1
#

Radius of gyration: 19.06 Å; chains: 1; bounding box: 42×63×49 Å

Seq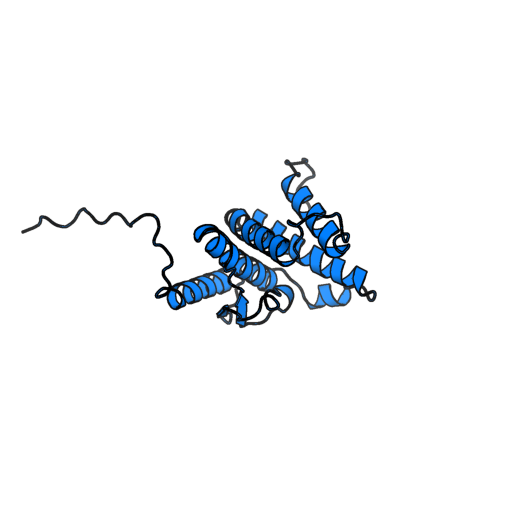uence (182 aa):
MLSALLQRRPDAGSRVTADNAPDFLARQAELAQALSGKPELKVHVGLNHVEDDPLSLRNDILIFRSSEGEPEQALRHLRGQVDLAALAHKYHDTQTHHHQRPRDATAADIFDALEKIRLEALGVEIFPGLKANLAARHAVAFQLQGYDRNLLRDAPPLPDVLAMLAREAHRQCPDLGISRRC